Protein AF-A0A165UDG5-F1 (afdb_monomer)

Structure (mmCIF, N/CA/C/O backbone):
data_AF-A0A165UDG5-F1
#
_entry.id   AF-A0A165UDG5-F1
#
loop_
_atom_site.group_PDB
_atom_site.id
_atom_site.type_symbol
_atom_site.label_atom_id
_atom_site.label_alt_id
_atom_site.label_comp_id
_atom_site.label_asym_id
_atom_site.label_entity_id
_atom_site.label_seq_id
_atom_site.pdbx_PDB_ins_code
_atom_site.Cartn_x
_atom_site.Cartn_y
_atom_site.Cartn_z
_atom_site.occupancy
_atom_site.B_iso_or_equiv
_atom_site.auth_seq_id
_atom_site.auth_comp_id
_atom_site.auth_asym_id
_atom_site.auth_atom_id
_atom_site.pdbx_PDB_model_num
ATOM 1 N N . TYR A 1 1 ? 20.126 -2.651 -16.948 1.00 87.75 1 TYR A N 1
ATOM 2 C CA . TYR A 1 1 ? 19.092 -3.335 -16.149 1.00 87.75 1 TYR A CA 1
ATOM 3 C C . TYR A 1 1 ? 18.289 -2.288 -15.405 1.00 87.75 1 TYR A 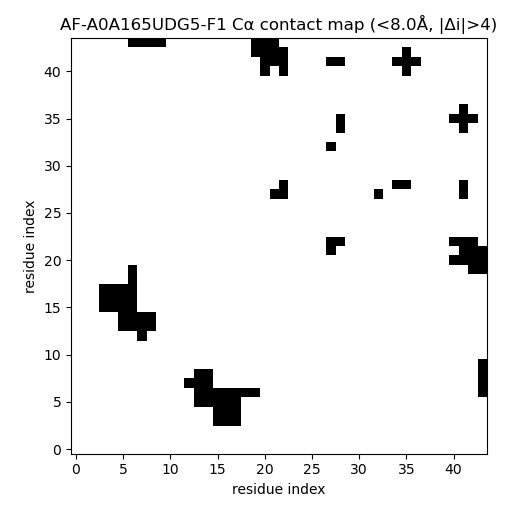C 1
ATOM 5 O O . TYR A 1 1 ? 18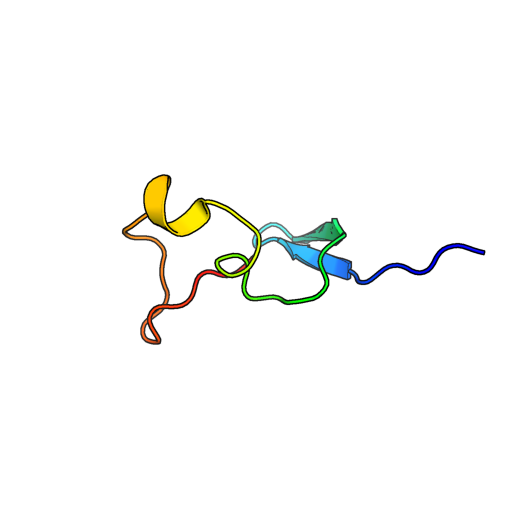.832 -1.217 -15.157 1.00 87.75 1 TYR A O 1
ATOM 13 N N . ILE A 1 2 ? 17.025 -2.577 -15.111 1.00 94.50 2 ILE A N 1
ATOM 14 C CA . ILE A 1 2 ? 16.148 -1.744 -14.280 1.00 94.50 2 ILE A CA 1
ATOM 15 C C . ILE A 1 2 ? 15.714 -2.636 -13.121 1.00 94.50 2 ILE A C 1
ATOM 17 O O . ILE A 1 2 ? 15.467 -3.822 -13.339 1.00 94.50 2 ILE A O 1
ATOM 21 N N . GLU A 1 3 ? 15.687 -2.086 -11.918 1.00 97.56 3 GLU A N 1
ATOM 22 C CA . GLU A 1 3 ? 15.351 -2.780 -10.673 1.00 97.56 3 GLU A CA 1
ATOM 23 C C . GLU A 1 3 ? 13.862 -2.544 -10.318 1.00 97.56 3 GLU A C 1
ATOM 25 O O . GLU A 1 3 ? 13.235 -1.645 -10.892 1.00 97.56 3 GLU A O 1
ATOM 30 N N . 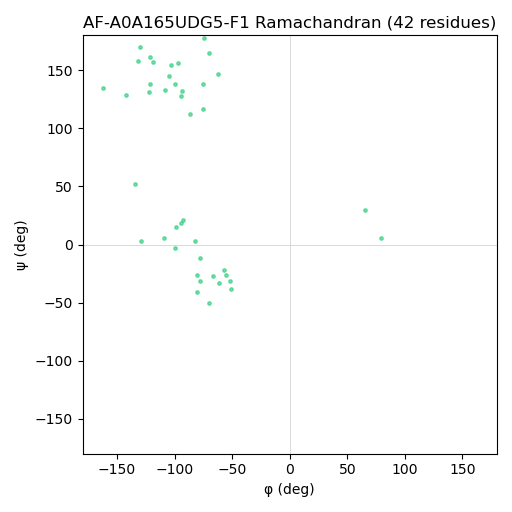GLN A 1 4 ? 13.256 -3.449 -9.537 1.00 97.75 4 GLN A N 1
ATOM 31 C CA . GLN A 1 4 ? 11.841 -3.410 -9.154 1.00 97.75 4 GLN A CA 1
ATOM 32 C C . GLN A 1 4 ? 11.638 -3.881 -7.709 1.00 97.75 4 GLN A C 1
ATOM 34 O O . GLN A 1 4 ? 11.937 -5.035 -7.394 1.00 97.75 4 GLN A O 1
ATOM 39 N N . ASP A 1 5 ? 10.926 -3.070 -6.931 1.00 98.44 5 ASP A N 1
ATOM 40 C CA . ASP A 1 5 ? 10.302 -3.481 -5.676 1.00 98.44 5 ASP A CA 1
ATOM 41 C C . ASP A 1 5 ? 8.851 -3.923 -5.906 1.00 98.44 5 ASP A C 1
ATOM 43 O O . ASP A 1 5 ? 8.077 -3.239 -6.583 1.00 98.44 5 ASP A O 1
ATOM 47 N N . ILE A 1 6 ? 8.473 -5.080 -5.355 1.00 97.62 6 ILE A N 1
ATOM 48 C CA . ILE A 1 6 ? 7.151 -5.685 -5.558 1.00 97.62 6 ILE A CA 1
ATOM 49 C C . ILE A 1 6 ? 6.459 -5.898 -4.215 1.00 97.62 6 ILE A C 1
ATOM 51 O O . ILE A 1 6 ? 7.006 -6.542 -3.319 1.00 97.62 6 ILE A O 1
ATOM 55 N N . VAL A 1 7 ? 5.203 -5.459 -4.128 1.00 98.06 7 VAL A N 1
ATOM 56 C CA . VAL A 1 7 ? 4.275 -5.798 -3.037 1.00 98.06 7 VAL A CA 1
ATOM 57 C C . VAL A 1 7 ? 3.023 -6.471 -3.599 1.00 98.06 7 VAL A C 1
ATOM 59 O O . VAL A 1 7 ? 2.731 -6.379 -4.795 1.00 98.06 7 VAL A O 1
ATOM 62 N N . LEU A 1 8 ? 2.282 -7.171 -2.740 1.00 98.25 8 LEU A N 1
ATOM 63 C CA . LEU A 1 8 ? 1.009 -7.796 -3.099 1.00 98.25 8 LEU A CA 1
ATOM 64 C C . LEU A 1 8 ? -0.155 -6.929 -2.641 1.00 98.25 8 LEU A C 1
ATOM 66 O O . LEU A 1 8 ? -0.169 -6.455 -1.507 1.00 98.25 8 LEU A O 1
ATOM 70 N N . THR A 1 9 ? -1.161 -6.801 -3.497 1.00 98.12 9 THR A N 1
ATOM 71 C CA . THR A 1 9 ? -2.465 -6.288 -3.092 1.00 98.12 9 THR A CA 1
ATOM 72 C C . THR A 1 9 ? -3.200 -7.290 -2.202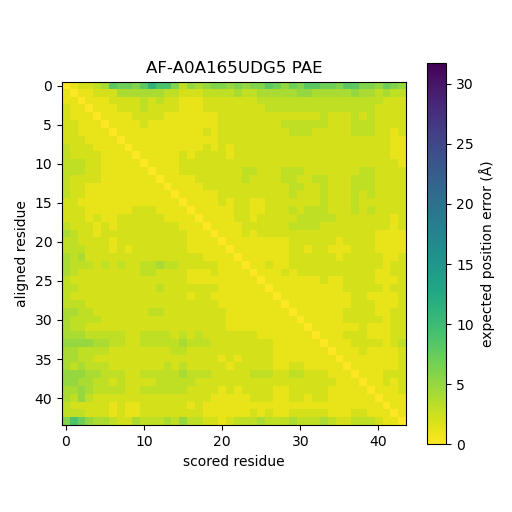 1.00 98.12 9 THR A C 1
ATOM 74 O O . THR A 1 9 ? -2.888 -8.486 -2.173 1.00 98.12 9 THR A O 1
ATOM 77 N N . LYS A 1 10 ? -4.255 -6.829 -1.521 1.00 97.44 10 LYS A N 1
ATOM 78 C CA . LYS A 1 10 ? -5.132 -7.693 -0.704 1.00 97.44 10 LYS A CA 1
ATOM 79 C C . LYS A 1 10 ? -5.685 -8.928 -1.441 1.00 97.44 10 LYS A C 1
ATOM 81 O O . LYS A 1 10 ? -5.949 -9.945 -0.803 1.00 97.44 10 LYS A O 1
ATOM 86 N N . ASP A 1 11 ? -5.905 -8.842 -2.749 1.00 98.50 11 ASP A N 1
ATOM 87 C CA . ASP A 1 11 ? -6.390 -9.926 -3.614 1.00 98.50 11 ASP A CA 1
ATOM 88 C C . ASP A 1 11 ? -5.262 -10.718 -4.309 1.00 98.50 11 ASP A C 1
ATOM 90 O O . ASP A 1 11 ? -5.521 -11.482 -5.236 1.00 98.50 11 ASP A O 1
ATOM 94 N N . ASN A 1 12 ? -4.030 -10.615 -3.797 1.00 97.88 12 ASN A N 1
ATOM 95 C CA . ASN A 1 12 ? -2.832 -11.334 -4.246 1.00 97.88 12 ASN A CA 1
ATOM 96 C C . ASN A 1 12 ? -2.355 -10.974 -5.665 1.00 97.88 12 ASN A C 1
ATOM 98 O O . ASN A 1 12 ? -1.745 -11.806 -6.340 1.00 97.88 12 ASN A O 1
ATOM 102 N N . ILE A 1 13 ? -2.595 -9.742 -6.120 1.00 98.25 13 ILE A N 1
ATOM 103 C CA . ILE A 1 13 ? -2.064 -9.230 -7.388 1.00 98.25 13 ILE A CA 1
ATOM 104 C C . ILE A 1 13 ? -0.752 -8.470 -7.116 1.00 98.25 13 ILE A C 1
ATOM 106 O O . ILE A 1 13 ? -0.728 -7.591 -6.255 1.00 98.25 13 ILE A O 1
ATOM 110 N N . PRO A 1 14 ? 0.359 -8.779 -7.811 1.00 98.12 14 PRO A N 1
ATOM 111 C CA . PRO A 1 14 ? 1.616 -8.058 -7.630 1.00 98.12 14 PRO A CA 1
ATOM 112 C C . PRO A 1 14 ? 1.584 -6.680 -8.302 1.00 98.12 14 PRO A C 1
ATOM 114 O O . PRO A 1 14 ? 1.131 -6.545 -9.441 1.00 98.12 14 PRO A O 1
ATOM 117 N N . ILE A 1 15 ? 2.125 -5.671 -7.619 1.00 97.94 15 ILE A N 1
ATOM 118 C CA . ILE A 1 15 ? 2.310 -4.304 -8.133 1.00 97.94 15 ILE A CA 1
ATOM 119 C C . ILE A 1 15 ? 3.735 -3.809 -7.857 1.00 97.94 15 ILE A C 1
ATOM 121 O O . ILE A 1 15 ? 4.390 -4.305 -6.943 1.00 97.94 15 ILE A O 1
ATOM 125 N N . ILE A 1 16 ? 4.203 -2.822 -8.632 1.00 98.12 16 ILE A N 1
ATOM 126 C CA . ILE A 1 16 ? 5.511 -2.188 -8.412 1.00 98.12 16 ILE A CA 1
ATOM 127 C C . ILE A 1 16 ? 5.359 -1.048 -7.409 1.00 98.12 16 ILE A C 1
ATOM 129 O O . ILE A 1 16 ? 4.702 -0.047 -7.703 1.00 98.12 16 ILE A O 1
ATOM 133 N N . MET A 1 17 ? 5.948 -1.218 -6.231 1.00 97.75 17 MET A N 1
ATOM 134 C CA . MET A 1 17 ? 5.902 -0.267 -5.125 1.00 97.75 17 MET A CA 1
ATOM 135 C C . MET A 1 17 ? 7.025 -0.606 -4.144 1.00 97.75 17 MET A C 1
ATOM 137 O O . MET A 1 17 ? 7.191 -1.768 -3.788 1.00 97.75 17 MET A O 1
ATOM 141 N N . HIS A 1 18 ? 7.755 0.409 -3.684 1.00 97.50 18 HIS A N 1
ATOM 142 C CA . HIS A 1 18 ? 8.841 0.230 -2.717 1.00 97.50 18 HIS A CA 1
ATOM 143 C C . HIS A 1 18 ? 8.323 -0.154 -1.322 1.00 97.5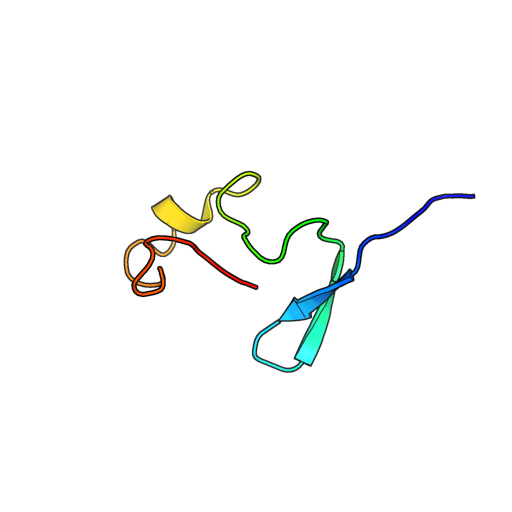0 18 HIS A C 1
ATOM 145 O O . HIS A 1 18 ? 8.760 -1.141 -0.737 1.00 97.50 18 HIS A O 1
ATOM 151 N N . ASP A 1 19 ? 7.354 0.604 -0.800 1.00 97.19 19 ASP A N 1
ATOM 152 C CA . ASP A 1 19 ? 6.818 0.406 0.549 1.00 97.19 19 ASP A CA 1
ATOM 153 C C . ASP A 1 19 ? 5.427 -0.251 0.523 1.00 97.19 19 ASP A C 1
ATOM 155 O O . ASP A 1 19 ? 4.601 0.075 -0.334 1.00 97.19 19 ASP A O 1
ATOM 159 N N . PRO A 1 20 ? 5.090 -1.115 1.497 1.00 96.06 20 PRO A N 1
ATOM 160 C CA . PRO A 1 20 ? 3.718 -1.571 1.694 1.00 96.06 20 PRO A CA 1
ATOM 161 C C . PRO A 1 20 ? 2.767 -0.418 2.030 1.00 96.06 20 PRO A C 1
ATOM 163 O O . PRO A 1 20 ? 1.595 -0.479 1.654 1.00 96.06 20 PRO A O 1
ATOM 166 N N . GLU A 1 21 ? 3.257 0.610 2.734 1.00 97.94 21 GLU A N 1
ATOM 167 C CA . GLU A 1 21 ? 2.538 1.846 3.012 1.00 97.94 21 GLU A CA 1
ATOM 168 C C . GLU A 1 21 ? 2.477 2.758 1.781 1.00 97.94 21 GLU A C 1
ATOM 170 O O . GLU A 1 21 ? 3.488 3.281 1.318 1.00 97.94 21 GLU A O 1
ATOM 175 N N . ILE A 1 22 ? 1.272 3.013 1.277 1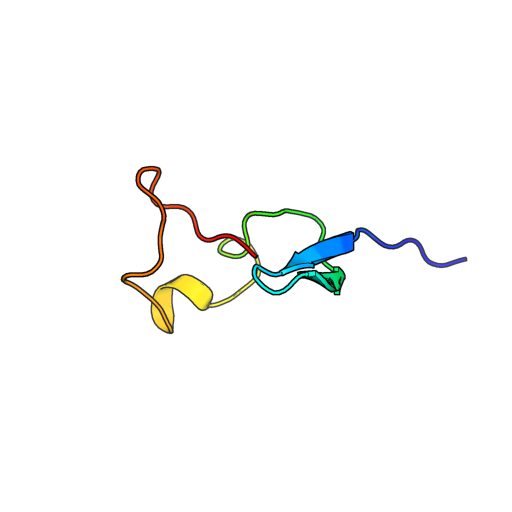.00 98.00 22 ILE A N 1
ATOM 176 C CA . ILE A 1 22 ? 1.081 3.721 0.004 1.00 98.00 22 ILE A CA 1
ATOM 177 C C . ILE A 1 22 ? 0.735 5.210 0.162 1.00 98.00 22 ILE A C 1
ATOM 179 O O . ILE A 1 22 ? 0.609 5.926 -0.826 1.00 98.00 22 ILE A O 1
ATOM 183 N N . ASP A 1 23 ? 0.582 5.723 1.380 1.00 97.69 23 ASP A N 1
ATOM 184 C CA . ASP A 1 23 ? 0.208 7.122 1.654 1.00 97.69 23 ASP A CA 1
ATOM 185 C C . ASP A 1 23 ? 1.349 8.140 1.512 1.00 97.69 23 ASP A C 1
ATOM 187 O O . ASP A 1 23 ? 1.094 9.342 1.486 1.00 97.69 23 ASP A O 1
ATOM 191 N N . THR A 1 24 ? 2.596 7.686 1.387 1.00 97.31 24 THR A N 1
ATOM 192 C CA . THR A 1 24 ? 3.775 8.552 1.199 1.00 97.31 24 THR A CA 1
ATOM 193 C C . THR A 1 24 ? 3.953 9.017 -0.244 1.00 97.31 24 THR A C 1
ATOM 195 O O . THR A 1 24 ? 4.533 10.076 -0.477 1.00 97.31 24 THR A O 1
ATOM 198 N N . THR A 1 25 ? 3.456 8.245 -1.214 1.00 97.81 25 THR A N 1
ATOM 199 C CA . THR A 1 25 ? 3.662 8.480 -2.656 1.00 97.81 25 THR A CA 1
ATOM 200 C C . THR A 1 25 ? 2.366 8.470 -3.470 1.00 97.81 25 THR A C 1
ATOM 202 O O . THR A 1 25 ? 2.398 8.651 -4.687 1.00 97.81 25 THR A O 1
ATOM 205 N N . THR A 1 26 ? 1.208 8.318 -2.820 1.00 98.25 26 THR A N 1
ATOM 206 C CA . THR A 1 26 ? -0.110 8.372 -3.469 1.00 98.25 26 THR A CA 1
ATOM 207 C C . THR A 1 26 ? -1.060 9.325 -2.742 1.00 98.25 26 THR A C 1
ATOM 209 O O . THR A 1 26 ? -0.802 9.778 -1.630 1.00 98.25 26 THR A O 1
ATOM 212 N N . ASN A 1 27 ? -2.214 9.608 -3.349 1.00 98.44 27 ASN A N 1
ATOM 213 C CA . ASN A 1 27 ? -3.297 10.389 -2.744 1.00 98.44 27 ASN A CA 1
ATOM 214 C C . ASN A 1 27 ? -4.350 9.521 -2.018 1.00 98.44 27 ASN A C 1
ATOM 216 O O . ASN A 1 27 ? -5.482 9.973 -1.809 1.00 98.44 27 ASN A O 1
ATOM 220 N N . VAL A 1 28 ? -4.003 8.287 -1.625 1.00 98.44 28 VAL A N 1
ATOM 221 C CA . VAL A 1 28 ? -4.921 7.307 -1.007 1.00 98.44 28 VAL A CA 1
ATOM 222 C C . VAL A 1 28 ? -5.707 7.876 0.179 1.00 98.44 28 VAL A C 1
ATOM 224 O O . VAL A 1 28 ? -6.900 7.608 0.296 1.00 98.44 28 VAL A O 1
ATOM 227 N N . ALA A 1 29 ? -5.086 8.717 1.014 1.00 98.25 29 ALA A N 1
ATOM 228 C CA . ALA A 1 29 ? -5.724 9.282 2.201 1.00 98.25 29 ALA A CA 1
ATOM 229 C C . ALA A 1 29 ? -6.881 10.236 1.857 1.00 98.25 29 ALA A C 1
ATOM 231 O O . ALA A 1 29 ? -7.822 10.372 2.633 1.00 98.25 29 ALA A O 1
ATOM 232 N N . THR A 1 30 ? -6.838 10.873 0.681 1.00 98.44 30 THR A N 1
ATOM 233 C CA . THR A 1 30 ? -7.930 11.734 0.197 1.00 98.44 30 THR A CA 1
ATOM 234 C C . THR A 1 30 ? -9.059 10.909 -0.416 1.00 98.44 30 THR A C 1
ATOM 236 O O . THR A 1 30 ? -10.229 11.202 -0.190 1.00 98.44 30 THR A O 1
ATOM 239 N N . LEU A 1 31 ? -8.722 9.871 -1.188 1.00 98.44 31 LEU A N 1
ATOM 240 C CA . LEU A 1 31 ? -9.715 9.048 -1.887 1.00 98.44 31 LEU A CA 1
ATOM 241 C C . LEU A 1 31 ? -10.408 8.033 -0.966 1.00 98.44 31 LEU A C 1
ATOM 243 O O . LEU A 1 31 ? -11.576 7.709 -1.171 1.00 98.44 31 LEU A O 1
ATOM 247 N N . PHE A 1 32 ? -9.706 7.536 0.054 1.00 98.25 32 PHE A N 1
ATOM 248 C CA . PHE A 1 32 ? -10.174 6.459 0.926 1.00 98.25 32 PHE A CA 1
ATOM 249 C C . PHE A 1 32 ? -9.941 6.744 2.419 1.00 98.25 32 PHE A C 1
ATOM 251 O O . PHE A 1 32 ? -9.428 5.868 3.110 1.00 98.25 32 PHE A O 1
ATOM 258 N N . PRO A 1 33 ? -10.366 7.895 2.974 1.00 97.56 33 PRO A N 1
ATOM 259 C CA . PRO A 1 33 ? -9.978 8.353 4.319 1.00 97.56 33 PRO A CA 1
ATOM 260 C C . PRO A 1 33 ? -10.293 7.377 5.468 1.00 97.56 33 PRO A C 1
ATOM 262 O O . PRO A 1 33 ? -9.670 7.427 6.522 1.00 97.56 33 PRO A O 1
ATOM 265 N N . ASN A 1 34 ? -11.243 6.460 5.268 1.00 98.19 34 ASN A N 1
ATOM 266 C CA . ASN A 1 34 ? -11.679 5.485 6.272 1.00 98.19 34 ASN A CA 1
ATOM 267 C C . ASN A 1 34 ? -11.031 4.095 6.103 1.00 98.19 34 ASN A C 1
ATOM 269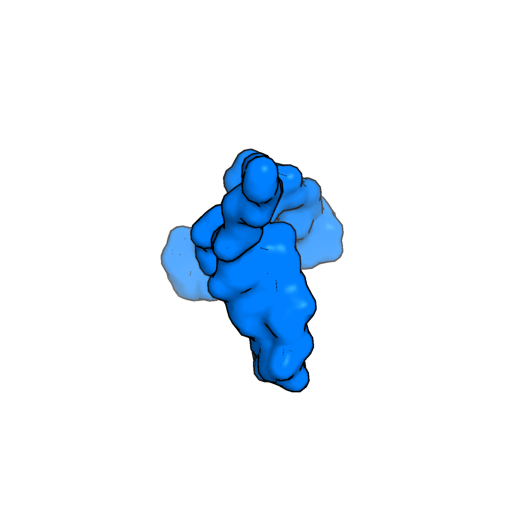 O O . ASN A 1 34 ? -11.546 3.114 6.635 1.00 98.19 34 ASN A O 1
ATOM 273 N N . ARG A 1 35 ? -9.959 3.976 5.306 1.00 97.69 35 ARG A N 1
ATOM 274 C CA . ARG A 1 35 ? -9.260 2.701 5.041 1.00 97.69 35 ARG A CA 1
ATOM 275 C C . ARG A 1 35 ? -7.874 2.590 5.677 1.00 97.69 35 ARG A C 1
ATOM 277 O O . ARG A 1 35 ? -7.185 1.600 5.434 1.00 97.69 35 ARG A O 1
ATOM 284 N N . ALA A 1 36 ? -7.474 3.563 6.492 1.00 98.12 36 ALA A N 1
ATOM 285 C CA . ALA A 1 36 ? -6.285 3.428 7.320 1.00 98.12 36 ALA A CA 1
ATOM 286 C C . ALA A 1 36 ? -6.451 2.275 8.326 1.00 98.12 36 ALA A C 1
ATOM 288 O O . ALA A 1 36 ? -7.554 2.014 8.814 1.00 98.12 36 ALA A O 1
ATOM 289 N N . ARG A 1 37 ? -5.352 1.590 8.653 1.00 97.88 37 ARG A N 1
ATOM 290 C CA . ARG A 1 37 ? -5.316 0.654 9.790 1.00 97.88 37 ARG A CA 1
ATOM 291 C C . ARG A 1 37 ? -5.267 1.426 11.117 1.00 97.88 37 ARG A C 1
ATOM 293 O O . ARG A 1 37 ? -5.180 2.650 11.129 1.00 97.88 37 ARG A O 1
ATOM 300 N N . GLU A 1 38 ? -5.282 0.709 12.242 1.00 97.94 38 GLU A N 1
ATOM 301 C CA . GLU A 1 38 ? -5.245 1.290 13.601 1.00 97.94 38 GLU A CA 1
ATO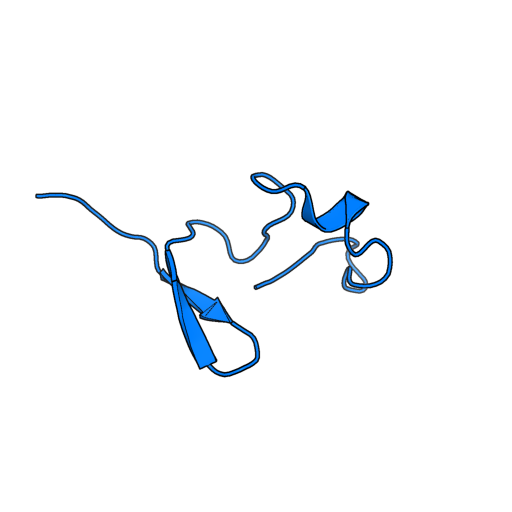M 302 C C . GLU A 1 38 ? -4.048 2.226 13.843 1.00 97.94 38 GLU A C 1
ATOM 304 O O . GLU A 1 38 ? -4.135 3.154 14.640 1.00 97.94 38 GLU A O 1
ATOM 309 N N . ASN A 1 39 ? -2.944 2.023 13.118 1.00 97.19 39 ASN A N 1
ATOM 310 C CA . ASN A 1 39 ? -1.757 2.878 13.163 1.00 97.19 39 ASN A CA 1
ATOM 311 C C . ASN A 1 39 ? -1.854 4.143 12.284 1.00 97.19 39 ASN A C 1
ATOM 313 O O . ASN A 1 39 ? -0.878 4.882 12.173 1.00 97.19 39 ASN A O 1
ATOM 317 N N . GLY A 1 40 ? -2.991 4.382 11.627 1.00 97.75 40 GLY A N 1
ATOM 318 C CA . GLY A 1 40 ? -3.217 5.540 10.761 1.00 97.75 40 GLY A CA 1
ATOM 319 C C . GLY A 1 40 ? -2.604 5.438 9.360 1.00 97.75 40 GLY A C 1
ATOM 320 O O . GLY A 1 40 ? -2.672 6.411 8.615 1.00 97.75 40 GLY A O 1
ATOM 321 N N . ARG A 1 41 ? -2.023 4.289 8.982 1.00 98.19 41 ARG A N 1
ATOM 322 C CA . ARG A 1 41 ? -1.335 4.090 7.692 1.00 98.19 41 ARG A CA 1
ATOM 323 C C . ARG A 1 41 ? -2.180 3.297 6.698 1.00 98.19 41 ARG A C 1
ATOM 325 O O . ARG A 1 41 ? -3.042 2.500 7.082 1.00 98.19 41 ARG A O 1
ATOM 332 N N . TYR A 1 42 ? -1.907 3.509 5.413 1.00 98.38 42 TYR A N 1
ATOM 333 C CA . TYR A 1 42 ? -2.610 2.889 4.287 1.00 98.38 42 TYR A CA 1
ATOM 334 C C . TYR A 1 42 ? -1.722 1.866 3.609 1.00 98.38 42 TYR A C 1
ATOM 336 O O . TYR A 1 42 ? -0.585 2.189 3.305 1.00 98.38 42 TYR A O 1
ATOM 344 N N . TYR A 1 43 ? -2.251 0.677 3.333 1.00 97.75 43 TYR A N 1
ATOM 345 C CA . TYR A 1 43 ? -1.482 -0.448 2.803 1.00 97.75 43 TYR A CA 1
ATOM 346 C C . TYR A 1 43 ? -2.001 -0.895 1.434 1.00 97.75 43 TYR A C 1
ATOM 348 O O . TYR A 1 43 ? -3.171 -0.650 1.120 1.00 97.75 43 TYR A O 1
ATOM 356 N N . SER A 1 44 ? -1.127 -1.549 0.665 1.00 92.56 44 SER A N 1
ATOM 357 C CA . SER A 1 44 ? -1.465 -2.296 -0.560 1.00 92.56 44 SER A CA 1
ATOM 358 C C . SER A 1 44 ? -2.510 -3.399 -0.335 1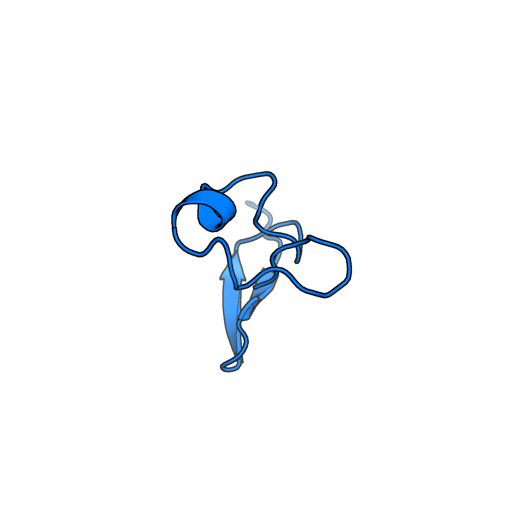.00 92.56 44 SER A C 1
ATOM 360 O O . SER A 1 44 ? -2.632 -3.927 0.798 1.00 92.56 44 SER A O 1
#

Nearest PDB structures (foldseek):
  1t8q-assembly2_C  TM=9.983E-01  e=8.597E-04  Escherichia coli
  8cwp-assembly1_A-2  TM=9.905E-01  e=4.702E-03  Haemophilus influenzae
  5k36-assembly1_J  TM=4.496E-01  e=2.442E+00  Saccharomyces cerevisiae S288C
  2ibw-assembly1_C  TM=2.582E-01  e=8.297E+00  Homo sapiens

Solvent-accessible surface area (backbone atoms only — not comparable to full-atom values): 2927 Å² total; per-residue (Å²): 140,84,88,83,44,73,42,56,36,85,88,70,48,80,45,84,38,86,56,61,58,43,54,86,85,47,66,49,61,78,80,43,68,86,63,46,48,98,86,70,48,34,66,78

Sequence (44 aa):
YIEQDIVLTKDNIPIIMHDPEIDTTTNVATLFPNRARENGRYYS

Foldseek 3Di:
DDDFDWDADPVGDIDTDNDQFDVVPDPCCVVPVPQADPVSTHGD

Mean predicted aligned error: 1.95 Å

InterPro domains:
  IPR017946 PLC-like phosphodiesterase, TIM beta/alpha-barrel domain superfamily [G3DSA:3.20.20.190] (1-44)
  IPR017946 PLC-like phosphodiesterase, TIM beta/alpha-barrel domain superfamily [SSF51695] (1-42)
  IPR030395 Glycerophosphodiester phosphodiesterase domain [PF03009] (1-31)
  IPR030395 Glycerophosphodiester phosphodiesterase domain [PS51704] (1-44)

pLDDT: mean 97.48, std 1.81, range [87.75, 98.5]

Organism: NCBI:txid44448

Secondary structure (DSSP, 8-state):
-----EEE-TTS-EEE-S-SB-TTTS-HHHH-TT---TTS--B-

Radius of gyration: 11.48 Å; Cα contacts (8 Å, |Δi|>4): 52; chains: 1; bounding box: 31×23×30 Å